Protein AF-Q48504-F1 (afdb_monomer_lite)

Sequence (48 aa):
MKKILIIGLGLIGSSIALGIKKAHPEFEILGSDREEVENIAQIPPETL

InterPro domains:
  IPR036291 NAD(P)-binding domain superfamily [SSF51735] (1-35)

Organism: NCBI:txid1358

Structure (mmCIF, N/CA/C/O backbone):
data_AF-Q48504-F1
#
_entry.id   AF-Q48504-F1
#
loop_
_atom_site.group_PDB
_atom_site.id
_atom_site.type_symbol
_atom_site.label_atom_id
_atom_site.label_alt_id
_atom_site.label_comp_id
_atom_site.label_asym_id
_atom_site.label_entity_id
_atom_site.label_seq_id
_atom_site.pdbx_PDB_ins_code
_atom_site.Cartn_x
_atom_site.Cartn_y
_atom_site.Cartn_z
_atom_site.occupancy
_atom_site.B_iso_or_equiv
_atom_site.auth_seq_id
_atom_site.auth_comp_id
_atom_site.auth_asym_id
_atom_site.auth_atom_id
_atom_site.pdbx_PDB_model_num
ATOM 1 N N . MET A 1 1 ? -7.817 -12.107 12.248 1.00 80.50 1 MET A N 1
ATOM 2 C CA . MET A 1 1 ? -6.933 -11.135 11.572 1.00 80.50 1 MET A CA 1
ATOM 3 C C . MET A 1 1 ? -7.102 -11.327 10.073 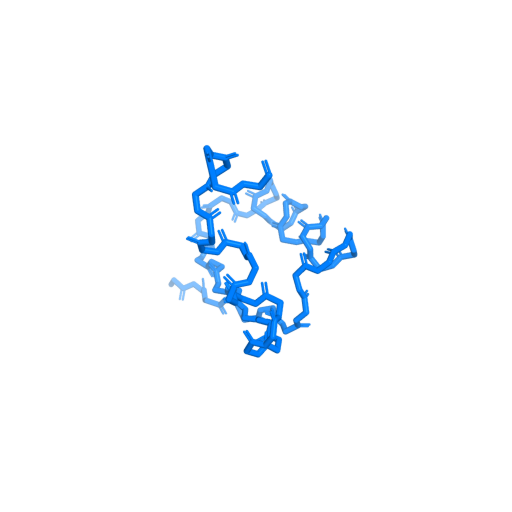1.00 80.50 1 MET A C 1
ATOM 5 O O . MET A 1 1 ? -7.037 -12.471 9.636 1.00 80.50 1 MET A O 1
ATOM 9 N N . LYS A 1 2 ? -7.432 -10.277 9.314 1.00 94.38 2 LYS A N 1
ATOM 10 C CA . LYS A 1 2 ? -7.636 -10.375 7.859 1.00 94.38 2 LYS A CA 1
ATOM 11 C C . LYS A 1 2 ? -6.454 -9.742 7.133 1.00 94.38 2 LYS A C 1
ATOM 13 O O . LYS A 1 2 ? -6.001 -8.671 7.536 1.00 94.38 2 LYS A O 1
ATOM 18 N N . LYS A 1 3 ? -5.980 -10.421 6.088 1.00 97.44 3 LYS A N 1
ATOM 19 C CA . LYS A 1 3 ? -4.916 -9.943 5.203 1.00 97.44 3 LYS A CA 1
ATOM 20 C C . LYS A 1 3 ? -5.488 -9.657 3.822 1.00 97.44 3 LYS A C 1
ATOM 22 O O . LYS A 1 3 ? -6.329 -10.418 3.345 1.00 97.44 3 LYS A O 1
ATOM 27 N N . ILE A 1 4 ? -5.032 -8.579 3.201 1.00 97.50 4 ILE A N 1
ATOM 28 C CA . ILE A 1 4 ? -5.435 -8.160 1.858 1.00 97.50 4 ILE A CA 1
ATOM 29 C C . ILE A 1 4 ? -4.174 -7.982 1.022 1.00 97.50 4 ILE A C 1
ATOM 31 O O . ILE A 1 4 ? -3.248 -7.300 1.452 1.00 97.50 4 ILE A O 1
ATOM 35 N N . LEU A 1 5 ? -4.152 -8.591 -0.162 1.00 97.38 5 LEU A N 1
ATOM 36 C CA . LEU A 1 5 ? -3.097 -8.409 -1.153 1.00 97.38 5 LEU A CA 1
ATOM 37 C C . LEU A 1 5 ? -3.586 -7.447 -2.238 1.00 97.38 5 LEU A C 1
ATOM 39 O O . LEU A 1 5 ? -4.648 -7.669 -2.820 1.00 97.38 5 LEU A O 1
ATOM 43 N N . ILE A 1 6 ? -2.809 -6.402 -2.513 1.00 97.00 6 ILE A N 1
ATOM 44 C CA . ILE A 1 6 ? -3.040 -5.464 -3.613 1.00 97.00 6 ILE A CA 1
ATOM 45 C C . ILE A 1 6 ? -1.942 -5.658 -4.655 1.00 97.00 6 ILE A C 1
ATOM 47 O O . ILE A 1 6 ? -0.762 -5.505 -4.344 1.00 97.00 6 ILE A O 1
ATOM 51 N N . ILE A 1 7 ? -2.353 -5.993 -5.881 1.00 95.69 7 ILE A N 1
ATOM 52 C CA . ILE A 1 7 ? -1.471 -6.122 -7.045 1.00 95.69 7 ILE A CA 1
ATOM 53 C C . ILE A 1 7 ? -1.608 -4.862 -7.904 1.00 95.69 7 ILE A C 1
ATOM 55 O O . ILE A 1 7 ? -2.699 -4.561 -8.392 1.00 95.69 7 ILE A O 1
ATOM 59 N N . GLY A 1 8 ? -0.499 -4.146 -8.081 1.00 94.88 8 GLY A N 1
ATOM 60 C CA . GLY A 1 8 ? -0.436 -2.825 -8.706 1.00 94.88 8 GLY A CA 1
ATOM 61 C C . GLY A 1 8 ? -0.568 -1.711 -7.666 1.00 94.88 8 GLY A C 1
ATOM 62 O O . GLY A 1 8 ? -1.650 -1.466 -7.136 1.00 94.88 8 GLY A O 1
ATOM 63 N N . LEU A 1 9 ? 0.531 -1.012 -7.395 1.00 93.94 9 LEU A N 1
ATOM 64 C CA . LEU A 1 9 ? 0.704 0.011 -6.358 1.00 93.94 9 LEU A CA 1
ATOM 65 C C . LEU A 1 9 ? 0.790 1.436 -6.914 1.00 93.94 9 LEU A C 1
ATOM 67 O O . LEU A 1 9 ? 1.120 2.376 -6.190 1.00 93.94 9 LEU A O 1
ATOM 71 N N . GLY A 1 10 ? 0.410 1.629 -8.178 1.00 90.69 10 GLY A N 1
ATOM 72 C CA . GLY A 1 10 ? 0.179 2.955 -8.748 1.00 90.69 10 GLY A CA 1
ATOM 73 C C . GLY A 1 10 ? -0.943 3.734 -8.042 1.00 90.69 10 GLY A C 1
ATOM 74 O O . GLY A 1 10 ? -1.485 3.323 -7.012 1.00 90.69 10 GLY A O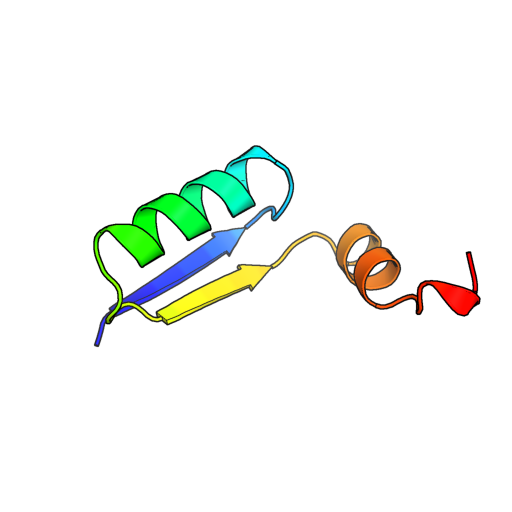 1
ATOM 75 N N . LEU A 1 11 ? -1.348 4.864 -8.633 1.00 94.69 11 LEU A N 1
ATOM 76 C CA . LEU A 1 11 ? -2.306 5.805 -8.029 1.00 94.69 11 LEU A CA 1
ATOM 77 C C . LEU A 1 11 ? -3.583 5.132 -7.500 1.00 94.69 11 L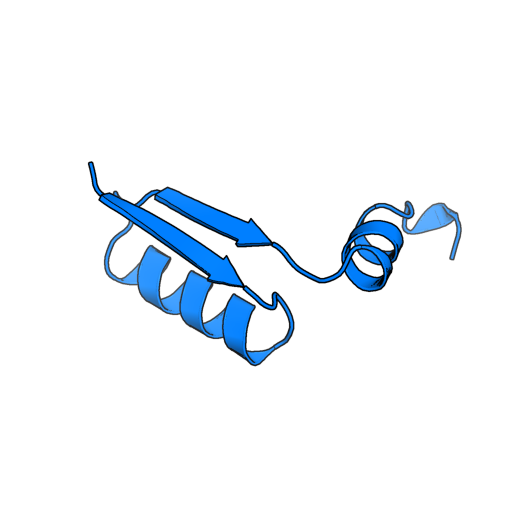EU A C 1
ATOM 79 O O . LEU A 1 11 ? -4.052 5.462 -6.412 1.00 94.69 11 LEU A O 1
ATOM 83 N N . ILE A 1 12 ? -4.132 4.170 -8.245 1.00 96.38 12 ILE A N 1
ATOM 84 C CA . ILE A 1 12 ? -5.391 3.503 -7.895 1.00 96.38 12 ILE A CA 1
ATOM 85 C C . ILE A 1 12 ? -5.190 2.521 -6.736 1.00 96.38 12 ILE A C 1
ATOM 87 O O . ILE A 1 12 ? -5.875 2.635 -5.719 1.00 96.38 12 ILE A O 1
ATOM 91 N N . GLY A 1 13 ? -4.252 1.578 -6.863 1.00 96.19 13 GLY A N 1
ATOM 92 C CA . GLY A 1 13 ? -4.047 0.533 -5.858 1.00 96.19 13 GLY A CA 1
ATOM 93 C C . GLY A 1 13 ? -3.643 1.101 -4.502 1.00 96.19 13 GLY A C 1
ATOM 94 O O . GLY A 1 13 ? -4.218 0.725 -3.480 1.00 96.19 13 GLY A O 1
ATOM 95 N N . SER A 1 14 ? -2.762 2.103 -4.499 1.00 95.25 14 SER A N 1
ATOM 96 C CA . SER A 1 14 ? -2.372 2.820 -3.283 1.00 95.25 14 SER A CA 1
ATOM 97 C C . SER A 1 14 ? -3.526 3.624 -2.668 1.00 95.25 14 SER A C 1
ATOM 99 O O . SER A 1 14 ? -3.698 3.622 -1.447 1.00 95.25 14 SER A O 1
ATOM 101 N N . SER A 1 15 ? -4.386 4.254 -3.480 1.00 98.00 15 SER A N 1
ATOM 102 C CA . SER A 1 15 ? -5.574 4.963 -2.969 1.00 98.00 15 SER A CA 1
ATOM 103 C C . SER A 1 15 ? -6.585 4.011 -2.324 1.00 98.00 15 SER A C 1
ATOM 105 O O . SER A 1 15 ? -7.156 4.324 -1.276 1.00 98.00 15 SER A O 1
ATOM 107 N N . ILE A 1 16 ? -6.779 2.828 -2.913 1.00 98.06 16 ILE A N 1
ATOM 108 C CA . ILE A 1 16 ? -7.631 1.774 -2.353 1.00 98.06 16 ILE A CA 1
ATOM 109 C C . ILE A 1 16 ? -7.037 1.253 -1.041 1.00 98.06 16 ILE A C 1
ATOM 111 O O . ILE A 1 16 ? -7.759 1.168 -0.046 1.00 98.06 16 ILE A O 1
ATOM 115 N N . ALA A 1 17 ? -5.729 0.973 -1.005 1.00 97.75 17 ALA A N 1
ATOM 116 C CA . ALA A 1 17 ? -5.017 0.552 0.204 1.00 97.75 17 ALA A CA 1
ATOM 117 C C . ALA A 1 17 ? -5.259 1.530 1.362 1.00 97.75 17 ALA A C 1
ATOM 119 O O . ALA A 1 17 ? -5.622 1.132 2.472 1.00 97.75 17 ALA A O 1
ATOM 120 N N . LEU A 1 18 ? -5.118 2.826 1.077 1.00 97.88 18 LEU A N 1
ATOM 121 C CA . LEU A 1 18 ? -5.328 3.894 2.044 1.00 97.88 18 LEU A CA 1
ATOM 122 C C . LEU A 1 18 ? -6.778 3.940 2.540 1.00 97.88 18 LEU A C 1
ATOM 124 O O . LEU A 1 18 ? -7.007 4.070 3.742 1.00 97.88 18 LEU A O 1
ATOM 128 N N . GLY A 1 19 ? -7.757 3.824 1.639 1.00 98.25 19 GLY A N 1
ATOM 129 C CA . GLY A 1 19 ? -9.176 3.777 1.999 1.00 98.25 19 GLY A CA 1
ATOM 130 C C . GLY A 1 19 ? -9.503 2.595 2.913 1.00 98.25 19 GLY A C 1
ATOM 131 O O . GLY A 1 19 ? -10.132 2.776 3.956 1.00 98.25 19 GLY A O 1
ATOM 132 N N . ILE A 1 20 ? -9.001 1.404 2.575 1.00 97.75 20 ILE A N 1
ATOM 133 C CA . ILE A 1 20 ? -9.172 0.190 3.381 1.00 97.75 20 ILE A CA 1
ATOM 134 C C . ILE A 1 20 ? -8.548 0.374 4.762 1.00 97.75 20 ILE A C 1
ATOM 136 O O . ILE A 1 20 ? -9.212 0.098 5.755 1.00 97.75 20 ILE A O 1
ATOM 140 N N . LYS A 1 21 ? -7.311 0.877 4.856 1.00 97.00 21 LYS A N 1
ATOM 141 C CA . LYS A 1 21 ? -6.636 1.051 6.150 1.00 97.00 21 LYS A CA 1
ATOM 142 C C . LYS A 1 21 ? -7.329 2.083 7.039 1.00 97.00 21 LYS A C 1
ATOM 144 O O . LYS A 1 21 ? -7.340 1.920 8.254 1.00 97.00 21 LYS A O 1
ATOM 149 N N . LYS A 1 22 ? -7.926 3.123 6.445 1.00 98.19 22 LYS A N 1
ATOM 150 C CA . LYS A 1 22 ? -8.737 4.116 7.166 1.00 98.19 22 LYS A CA 1
ATOM 151 C C . LYS A 1 22 ? -10.029 3.515 7.725 1.00 98.19 22 LYS A C 1
ATOM 153 O O . LYS A 1 22 ? -10.397 3.844 8.845 1.00 98.19 22 LYS A O 1
ATOM 158 N N . ALA A 1 23 ? -10.708 2.660 6.960 1.00 98.25 23 ALA A N 1
ATOM 159 C CA . ALA A 1 23 ? -11.959 2.026 7.382 1.00 98.25 23 ALA A CA 1
ATOM 160 C C . ALA A 1 23 ? -11.744 0.833 8.333 1.00 98.25 23 ALA A C 1
ATOM 162 O O . ALA A 1 23 ? -12.549 0.608 9.233 1.00 98.25 23 ALA A O 1
ATOM 163 N N . HIS A 1 24 ? -10.656 0.088 8.134 1.00 97.62 24 HIS A N 1
ATOM 164 C CA . HIS A 1 24 ? -10.311 -1.144 8.845 1.00 97.62 24 HIS A CA 1
ATOM 165 C C . HIS A 1 24 ? -8.826 -1.127 9.246 1.00 97.62 24 HIS A C 1
ATOM 167 O O . HIS A 1 24 ? -7.985 -1.776 8.607 1.00 97.62 24 HIS A O 1
ATOM 173 N N . PRO A 1 25 ? -8.458 -0.354 10.283 1.00 96.94 25 PRO A N 1
ATOM 174 C CA . PRO A 1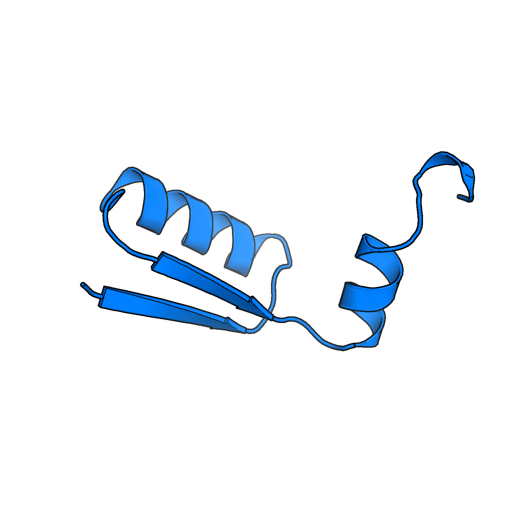 25 ? -7.068 -0.199 10.709 1.00 96.94 25 PRO A CA 1
ATOM 175 C C . PRO A 1 25 ? -6.438 -1.503 11.213 1.00 96.94 25 PRO A C 1
ATOM 177 O O . PRO A 1 25 ? -5.215 -1.637 11.199 1.00 96.94 25 PRO A O 1
ATOM 180 N N . GLU A 1 26 ? -7.237 -2.485 11.617 1.00 97.88 26 GLU A N 1
ATOM 181 C CA . GLU A 1 26 ? -6.796 -3.803 12.068 1.00 97.88 26 GLU A CA 1
ATOM 182 C C . GLU A 1 26 ? -6.429 -4.759 10.923 1.00 97.88 26 GLU A C 1
ATOM 184 O O . GLU A 1 26 ? -5.854 -5.821 11.170 1.00 97.88 26 GLU A O 1
ATOM 189 N N . PHE A 1 27 ? -6.748 -4.412 9.671 1.00 97.56 27 PHE A N 1
ATOM 190 C CA . PHE A 1 27 ? -6.387 -5.238 8.521 1.00 97.56 27 PHE A CA 1
ATOM 191 C C . PHE A 1 27 ? -4.915 -5.044 8.153 1.00 97.56 27 PHE A C 1
ATOM 193 O O . PHE A 1 27 ? -4.372 -3.933 8.159 1.00 97.56 27 PHE A O 1
ATOM 200 N N . GLU A 1 28 ? -4.264 -6.150 7.815 1.00 97.62 28 GLU A N 1
ATOM 201 C CA . GLU A 1 28 ? -2.910 -6.160 7.273 1.00 97.62 28 GLU A CA 1
ATOM 202 C C . GLU A 1 28 ? -3.001 -6.073 5.750 1.00 97.62 28 GLU A C 1
ATOM 204 O O . GLU A 1 28 ? -3.734 -6.839 5.119 1.00 97.62 28 GLU A O 1
ATOM 209 N N . ILE A 1 29 ? -2.285 -5.118 5.164 1.00 97.50 29 ILE A N 1
ATOM 210 C CA . ILE A 1 29 ? -2.287 -4.881 3.721 1.00 97.50 29 ILE A CA 1
ATOM 211 C C . ILE A 1 29 ? -0.885 -5.183 3.209 1.00 97.50 29 ILE A C 1
ATOM 213 O O . ILE A 1 29 ? 0.087 -4.606 3.691 1.00 97.50 29 ILE A O 1
ATOM 217 N N . LEU A 1 30 ? -0.804 -6.092 2.244 1.00 96.81 30 LEU A N 1
ATOM 218 C CA . LEU A 1 30 ? 0.401 -6.422 1.501 1.00 96.81 30 LEU A CA 1
ATOM 219 C C . LEU A 1 30 ? 0.259 -5.830 0.101 1.00 96.81 30 LEU A C 1
ATOM 221 O O . LEU A 1 30 ? -0.775 -6.005 -0.546 1.00 96.81 30 LEU A O 1
ATOM 225 N N . GLY A 1 31 ? 1.282 -5.117 -0.348 1.00 94.75 31 GLY A N 1
ATOM 226 C CA . GLY A 1 31 ? 1.344 -4.557 -1.690 1.00 94.75 31 GLY A CA 1
ATOM 227 C C . GLY A 1 31 ? 2.414 -5.253 -2.516 1.00 94.75 31 GLY A C 1
ATOM 228 O O . GLY A 1 31 ? 3.475 -5.558 -1.981 1.00 94.75 31 GLY A O 1
ATOM 229 N N . SER A 1 32 ? 2.141 -5.480 -3.797 1.00 94.00 32 SER A N 1
ATOM 230 C CA . SER A 1 32 ? 3.149 -5.898 -4.772 1.00 94.00 32 SER A CA 1
ATOM 231 C C . SER A 1 32 ? 2.881 -5.236 -6.119 1.00 94.00 32 SER A C 1
ATOM 233 O O . SER A 1 32 ? 1.727 -5.053 -6.520 1.00 94.00 32 SER A O 1
ATOM 235 N N . ASP A 1 33 ? 3.947 -4.864 -6.811 1.00 93.62 33 ASP A N 1
ATOM 236 C CA . ASP A 1 33 ? 3.907 -4.376 -8.184 1.00 93.62 33 ASP A CA 1
ATOM 237 C C . ASP A 1 33 ? 4.860 -5.204 -9.058 1.00 93.62 33 ASP A C 1
ATOM 239 O O . ASP A 1 33 ? 5.481 -6.171 -8.621 1.00 93.62 33 ASP A O 1
ATOM 243 N N . ARG A 1 34 ? 4.942 -4.868 -10.341 1.00 91.56 34 ARG A N 1
ATOM 244 C CA . ARG A 1 34 ? 5.926 -5.455 -11.245 1.00 91.56 34 ARG A CA 1
ATOM 245 C C . ARG A 1 34 ? 7.326 -5.110 -10.747 1.00 91.56 34 ARG A C 1
ATOM 247 O O . ARG A 1 34 ? 7.565 -3.982 -10.325 1.00 91.56 34 ARG A O 1
ATOM 254 N N . GLU A 1 35 ? 8.251 -6.052 -10.894 1.00 87.56 35 GLU A N 1
ATOM 255 C C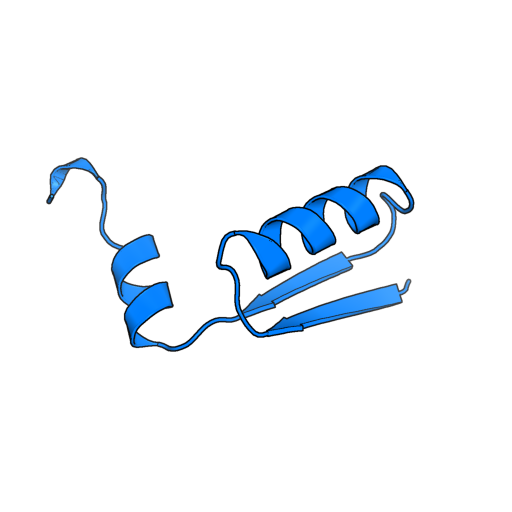A . GLU A 1 35 ? 9.647 -5.920 -10.455 1.00 87.56 35 GLU A CA 1
ATOM 256 C C . GLU A 1 35 ? 10.301 -4.611 -10.932 1.00 87.56 35 GLU A C 1
ATOM 258 O O . GLU A 1 35 ? 10.977 -3.938 -10.165 1.00 87.56 35 GLU A O 1
ATOM 263 N N . GLU A 1 36 ? 10.030 -4.187 -12.170 1.00 87.25 36 GLU A N 1
ATOM 264 C CA . GLU A 1 36 ? 10.505 -2.908 -12.716 1.00 87.25 36 GLU A CA 1
ATOM 265 C C . GLU A 1 36 ? 10.089 -1.699 -11.859 1.00 87.25 36 GLU A C 1
ATOM 267 O O . GLU A 1 36 ? 10.902 -0.818 -11.592 1.00 87.25 36 GLU A O 1
ATOM 272 N N . VAL A 1 37 ? 8.841 -1.672 -11.388 1.00 84.25 37 VAL A N 1
ATOM 273 C CA . VAL A 1 37 ? 8.298 -0.590 -10.555 1.00 84.25 37 VAL A CA 1
ATOM 274 C C . VAL A 1 37 ? 8.837 -0.684 -9.128 1.00 84.25 37 VAL A C 1
ATOM 276 O O . VAL A 1 37 ? 9.195 0.333 -8.535 1.00 84.25 37 VAL A O 1
ATOM 279 N N . GLU A 1 38 ? 8.932 -1.897 -8.582 1.00 78.56 38 GLU A N 1
ATOM 280 C CA . GLU A 1 38 ? 9.487 -2.123 -7.244 1.00 78.56 38 GLU A CA 1
ATOM 281 C C . GLU A 1 38 ? 10.966 -1.728 -7.167 1.00 78.56 38 GLU A C 1
ATOM 283 O O . GLU A 1 38 ? 11.383 -1.121 -6.181 1.00 78.56 38 GLU A O 1
ATOM 288 N N . ASN A 1 39 ? 11.738 -1.996 -8.223 1.00 78.25 39 ASN A N 1
ATOM 289 C CA . ASN A 1 39 ? 13.139 -1.603 -8.314 1.00 78.25 39 ASN A CA 1
ATOM 290 C C . ASN A 1 39 ? 13.295 -0.082 -8.287 1.00 78.25 39 ASN A C 1
ATOM 292 O O . ASN A 1 39 ? 14.146 0.408 -7.557 1.00 78.25 39 ASN A O 1
ATOM 296 N N . ILE A 1 40 ? 12.448 0.672 -8.999 1.00 74.69 40 ILE A N 1
ATOM 297 C CA . ILE A 1 40 ? 12.479 2.146 -8.977 1.00 74.69 40 ILE A CA 1
ATOM 298 C C . ILE A 1 40 ? 12.183 2.681 -7.572 1.00 74.69 40 ILE A C 1
ATOM 300 O O . ILE A 1 40 ? 12.861 3.592 -7.107 1.00 74.69 40 ILE A O 1
ATOM 304 N N . ALA A 1 41 ? 11.197 2.111 -6.876 1.00 67.56 41 ALA A N 1
ATOM 305 C CA . ALA A 1 41 ? 10.831 2.542 -5.526 1.00 67.56 41 ALA A CA 1
ATOM 306 C C . ALA A 1 41 ? 11.928 2.277 -4.475 1.00 67.56 41 ALA A C 1
ATOM 308 O O . ALA A 1 41 ? 11.926 2.904 -3.417 1.00 67.56 41 ALA A O 1
ATOM 309 N N . GLN A 1 42 ? 12.847 1.350 -4.754 1.00 72.25 42 GLN A N 1
ATOM 310 C CA . GLN A 1 42 ? 13.987 1.030 -3.893 1.00 72.25 42 GLN A CA 1
ATOM 311 C C . GLN A 1 42 ? 15.219 1.896 -4.178 1.00 72.25 42 GLN A C 1
ATOM 313 O O . GLN A 1 42 ? 16.151 1.890 -3.372 1.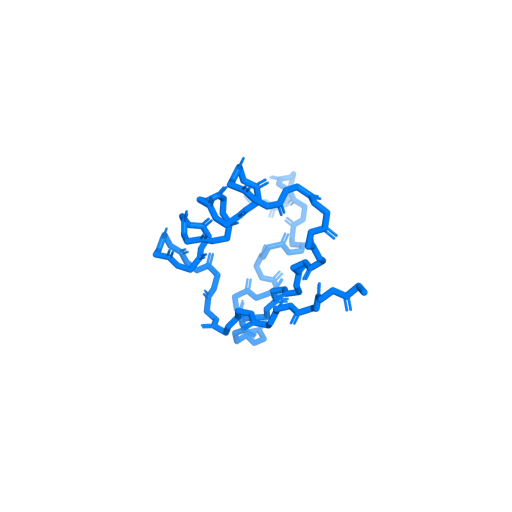00 72.25 42 GLN A O 1
ATOM 318 N N . ILE A 1 43 ? 15.241 2.634 -5.294 1.00 74.44 43 ILE A N 1
ATOM 319 C CA . ILE A 1 43 ? 16.341 3.545 -5.617 1.00 74.44 43 ILE A CA 1
ATOM 320 C C . ILE A 1 43 ? 16.306 4.711 -4.617 1.00 74.44 43 ILE A C 1
ATOM 322 O O . ILE A 1 43 ? 15.295 5.417 -4.537 1.00 74.44 43 ILE A O 1
ATOM 326 N N . PRO A 1 44 ? 17.386 4.940 -3.851 1.00 74.56 44 PRO A N 1
ATOM 327 C CA . PRO A 1 44 ? 17.451 6.064 -2.933 1.00 74.56 44 PRO A CA 1
ATOM 328 C C . PRO A 1 44 ? 17.310 7.393 -3.692 1.00 74.56 44 PRO A C 1
ATOM 330 O O . PRO A 1 44 ? 17.949 7.567 -4.736 1.00 74.56 44 PRO A O 1
ATOM 333 N N . PRO A 1 45 ? 16.504 8.351 -3.203 1.00 73.81 45 PRO A N 1
ATOM 334 C CA . PRO A 1 45 ? 16.246 9.606 -3.909 1.00 73.81 45 PRO A CA 1
ATOM 335 C C . PRO A 1 45 ? 17.506 10.450 -4.151 1.00 73.81 45 PRO A C 1
ATOM 337 O O . PRO A 1 45 ? 17.510 11.281 -5.049 1.00 73.81 45 PRO A O 1
ATOM 340 N N . GLU A 1 46 ? 18.589 10.230 -3.404 1.00 80.88 46 GLU A N 1
ATOM 341 C CA . GLU A 1 46 ? 19.899 10.852 -3.628 1.00 80.88 46 GLU A CA 1
ATOM 342 C C . GLU A 1 46 ? 20.640 10.358 -4.885 1.00 80.88 46 GLU A C 1
ATOM 344 O O . GLU A 1 46 ? 21.670 10.927 -5.245 1.00 80.88 46 GLU A O 1
ATOM 349 N N . THR A 1 47 ? 20.147 9.302 -5.539 1.00 74.25 47 THR A N 1
ATOM 350 C CA . THR A 1 47 ? 20.748 8.708 -6.749 1.00 74.25 47 THR A CA 1
ATOM 351 C C . THR A 1 47 ? 19.963 8.982 -8.038 1.00 74.25 47 THR A C 1
ATOM 353 O O . THR A 1 47 ? 20.334 8.455 -9.089 1.00 74.25 47 THR A O 1
ATOM 356 N N . LEU A 1 48 ? 18.907 9.804 -7.963 1.00 63.12 48 LEU A N 1
ATOM 357 C CA . LEU A 1 48 ? 18.056 10.218 -9.088 1.00 63.12 48 LEU A CA 1
ATOM 358 C C . LEU A 1 48 ? 18.423 11.604 -9.634 1.00 63.12 48 LEU A C 1
ATOM 360 O O . LEU A 1 48 ? 18.805 12.487 -8.833 1.00 63.12 48 LEU A O 1
#

Secondary structure (DSSP, 8-state):
--EEEEE--SHHHHHHHHHHHHH-TTSEEEEE--HHHHHHHHS-GGG-

pLDDT: mean 90.22, std 9.89, range [63.12, 98.25]

Radius of gyration: 12.65 Å; chains: 1; bounding box: 33×22×25 Å

Foldseek 3Di:
DAEEEFEDCPPVSVVVVVVCCVVCVVYHYHYDYPPVVVVVVPPPPVVD